Protein AF-A0A1N6F047-F1 (afdb_monomer_lite)

Organism: NCBI:txid1217970

Structure (mmCIF, N/CA/C/O backbone):
data_AF-A0A1N6F047-F1
#
_entry.id   AF-A0A1N6F047-F1
#
loop_
_atom_site.group_PDB
_atom_site.id
_atom_site.type_symbol
_atom_site.label_atom_id
_atom_site.label_alt_id
_atom_site.label_comp_id
_atom_site.label_asym_id
_atom_site.label_entity_id
_atom_site.label_seq_id
_atom_site.pdbx_PDB_ins_code
_atom_site.Cartn_x
_atom_site.Cartn_y
_atom_site.Cartn_z
_atom_site.occupancy
_atom_site.B_iso_or_equiv
_atom_site.auth_seq_id
_atom_site.auth_comp_id
_atom_site.auth_asym_id
_atom_site.auth_atom_id
_atom_site.pdbx_PDB_model_num
ATOM 1 N N . MET A 1 1 ? 46.012 16.297 -7.642 1.00 38.88 1 MET A N 1
ATOM 2 C CA . MET A 1 1 ? 45.695 16.584 -6.228 1.00 38.88 1 MET A CA 1
ATOM 3 C C . MET A 1 1 ? 44.188 16.531 -6.068 1.00 38.88 1 MET A C 1
ATOM 5 O O . MET A 1 1 ? 43.464 17.209 -6.778 1.00 38.88 1 MET A O 1
ATOM 9 N N . THR A 1 2 ? 43.764 15.588 -5.242 1.00 39.34 2 THR A N 1
ATOM 10 C CA . THR A 1 2 ? 42.411 15.107 -4.953 1.00 39.34 2 THR A CA 1
ATOM 11 C C . THR A 1 2 ? 41.557 16.127 -4.203 1.00 39.34 2 THR A C 1
ATOM 13 O O . THR A 1 2 ? 41.981 16.626 -3.165 1.00 39.34 2 THR A O 1
ATOM 16 N N . VAL A 1 3 ? 40.327 16.351 -4.668 1.00 43.66 3 VAL A N 1
ATOM 17 C CA . VAL A 1 3 ? 39.252 16.988 -3.891 1.00 43.66 3 VAL A CA 1
ATOM 18 C C . VAL A 1 3 ? 38.181 15.917 -3.651 1.00 43.66 3 VAL A C 1
ATOM 20 O O . VAL A 1 3 ? 37.581 15.459 -4.624 1.00 43.66 3 VAL A O 1
ATOM 23 N N . PRO A 1 4 ? 37.950 15.448 -2.412 1.00 51.69 4 PRO A N 1
ATOM 24 C CA . PRO A 1 4 ? 36.908 14.468 -2.153 1.00 51.69 4 PRO A CA 1
ATOM 25 C C . PRO A 1 4 ? 35.545 15.167 -2.085 1.00 51.69 4 PRO A C 1
ATOM 27 O O . PRO A 1 4 ? 35.284 15.991 -1.210 1.00 51.69 4 PRO A O 1
ATOM 30 N N . LEU A 1 5 ? 34.668 14.815 -3.026 1.00 46.09 5 LEU A N 1
ATOM 31 C CA . LEU A 1 5 ? 33.263 15.204 -3.044 1.00 46.09 5 LEU A CA 1
ATOM 32 C C . LEU A 1 5 ? 32.508 14.401 -1.966 1.00 46.09 5 LEU A C 1
ATOM 34 O O . LEU A 1 5 ? 32.031 13.292 -2.200 1.00 46.09 5 LEU A O 1
ATOM 38 N N . LEU A 1 6 ? 32.411 14.952 -0.759 1.00 48.84 6 LEU A N 1
ATOM 39 C CA . LEU A 1 6 ? 31.480 14.493 0.272 1.00 48.84 6 LEU A CA 1
ATOM 40 C C . LEU A 1 6 ? 30.081 15.050 -0.036 1.00 48.84 6 LEU A C 1
ATOM 42 O O . LEU A 1 6 ? 29.668 16.058 0.527 1.00 48.84 6 LEU A O 1
ATOM 46 N N . LEU A 1 7 ? 29.334 14.383 -0.920 1.00 40.16 7 LEU A N 1
ATOM 47 C CA . LEU A 1 7 ? 27.871 14.489 -0.952 1.00 40.16 7 LEU A CA 1
ATOM 48 C C . LEU A 1 7 ? 27.291 13.243 -0.282 1.00 40.16 7 LEU A C 1
ATOM 50 O O . LEU A 1 7 ? 26.953 12.245 -0.918 1.00 40.16 7 LEU A O 1
ATOM 54 N N . HIS A 1 8 ? 27.207 13.302 1.045 1.00 38.12 8 HIS A N 1
ATOM 55 C CA . HIS A 1 8 ? 26.429 12.351 1.821 1.00 38.12 8 HIS A CA 1
ATOM 56 C C . HIS A 1 8 ? 24.950 12.608 1.506 1.00 38.12 8 HIS A C 1
ATOM 58 O O . HIS A 1 8 ? 24.355 13.583 1.960 1.00 38.12 8 HIS A O 1
ATOM 64 N N . SER A 1 9 ? 24.388 11.761 0.643 1.00 44.72 9 SER A N 1
ATOM 65 C CA . SER A 1 9 ? 22.970 11.736 0.296 1.00 44.72 9 SER A CA 1
ATOM 66 C C . SER A 1 9 ? 22.132 11.656 1.573 1.00 44.72 9 SER A C 1
ATOM 68 O O . SER A 1 9 ? 22.145 10.647 2.283 1.00 44.72 9 SER A O 1
ATOM 70 N N . GLY A 1 10 ? 21.398 12.733 1.856 1.00 44.25 10 GLY A N 1
ATOM 71 C CA . GLY A 1 10 ? 20.315 12.754 2.826 1.00 44.25 10 GLY A CA 1
ATOM 72 C C . GLY A 1 10 ? 19.192 11.832 2.362 1.00 44.25 10 GLY A C 1
ATOM 73 O O . GLY A 1 10 ? 18.216 12.276 1.764 1.00 44.25 10 GLY A O 1
ATOM 74 N N . ARG A 1 11 ? 19.333 10.533 2.628 1.00 50.12 11 ARG A N 1
ATOM 75 C CA . ARG A 1 11 ? 18.220 9.589 2.565 1.00 50.12 11 ARG A CA 1
ATOM 76 C C . ARG A 1 11 ? 17.309 9.881 3.751 1.00 50.12 11 ARG A C 1
ATOM 78 O O . ARG A 1 11 ? 17.596 9.480 4.878 1.00 50.12 11 ARG A O 1
ATOM 85 N N . GLY A 1 12 ? 16.226 10.613 3.488 1.00 49.12 12 GLY A N 1
ATOM 86 C CA . GLY A 1 12 ? 15.070 10.639 4.378 1.00 49.12 12 GLY A CA 1
ATOM 87 C C . GLY A 1 12 ? 14.686 9.203 4.726 1.00 49.12 12 GLY A C 1
ATOM 88 O O . GLY A 1 12 ? 14.758 8.319 3.870 1.00 49.12 12 GLY A O 1
ATOM 89 N N . ARG A 1 13 ? 14.378 8.949 6.001 1.00 53.31 13 ARG A N 1
ATOM 90 C CA . ARG A 1 13 ? 14.054 7.594 6.448 1.00 53.31 13 ARG A CA 1
ATOM 91 C C . ARG A 1 13 ? 12.874 7.051 5.638 1.00 53.31 13 ARG A C 1
ATOM 93 O O . ARG A 1 13 ? 11.921 7.803 5.419 1.00 53.31 13 ARG A O 1
ATOM 100 N N . PRO A 1 14 ? 12.926 5.781 5.213 1.00 52.72 14 PRO A N 1
ATOM 101 C CA . PRO A 1 14 ? 11.801 5.172 4.536 1.00 52.72 14 PRO A CA 1
ATOM 102 C C . PRO A 1 14 ? 10.572 5.212 5.447 1.00 52.72 14 PRO A C 1
ATOM 104 O O . PRO A 1 14 ? 10.660 5.028 6.659 1.00 52.72 14 PRO A O 1
ATOM 107 N N . ILE A 1 15 ? 9.411 5.457 4.855 1.00 55.84 15 ILE A N 1
ATOM 108 C CA . ILE A 1 15 ? 8.120 5.570 5.553 1.00 55.84 15 ILE A CA 1
ATOM 109 C C . ILE A 1 15 ? 7.684 4.283 6.279 1.00 55.84 15 ILE A C 1
ATOM 111 O O . ILE A 1 15 ? 6.779 4.336 7.107 1.00 55.84 15 ILE A O 1
ATOM 115 N N . TRP A 1 16 ? 8.315 3.141 5.987 1.00 49.16 16 TRP A N 1
ATOM 116 C CA . TRP A 1 16 ? 8.111 1.869 6.693 1.00 49.16 16 TRP A CA 1
ATOM 117 C C . TRP A 1 16 ? 9.052 1.660 7.879 1.00 49.16 16 TRP A C 1
ATOM 119 O O . TRP A 1 16 ? 8.927 0.657 8.578 1.00 49.16 16 TRP A O 1
ATOM 129 N N . GLU A 1 17 ? 9.998 2.570 8.117 1.00 45.28 17 GLU A N 1
ATOM 130 C CA . GLU A 1 17 ? 10.742 2.557 9.368 1.00 45.28 17 GLU A CA 1
ATOM 131 C C . GLU A 1 17 ? 9.737 2.862 10.492 1.00 45.28 17 GLU A C 1
ATOM 133 O O . GLU A 1 17 ? 9.078 3.912 10.445 1.00 45.28 17 GLU A O 1
ATOM 138 N N . PRO A 1 18 ? 9.570 1.985 11.500 1.00 48.34 18 PRO A N 1
ATOM 139 C CA . PRO A 1 18 ? 8.744 2.322 12.647 1.00 48.34 18 PRO A CA 1
ATOM 140 C C . PRO A 1 18 ? 9.263 3.645 13.214 1.00 48.34 18 PRO A C 1
ATOM 142 O O . PRO A 1 18 ? 10.473 3.805 13.401 1.00 48.34 18 PRO A O 1
ATOM 145 N N . LYS A 1 19 ? 8.361 4.617 13.449 1.00 54.12 19 LYS A N 1
ATOM 146 C CA . LYS A 1 19 ? 8.729 5.880 14.110 1.00 54.12 19 LYS A CA 1
ATOM 147 C C . LYS A 1 19 ? 9.619 5.521 15.305 1.00 54.12 19 LYS A C 1
ATOM 149 O O . LYS A 1 19 ? 9.240 4.601 16.039 1.00 54.12 19 LYS A O 1
ATOM 154 N N . PRO A 1 20 ? 10.786 6.176 15.485 1.00 48.88 20 PRO A N 1
ATOM 155 C CA . PRO A 1 20 ? 11.618 5.899 16.640 1.00 48.88 20 PRO A CA 1
ATOM 156 C C . PRO A 1 20 ? 10.730 6.068 17.863 1.00 48.88 20 PRO A C 1
ATOM 158 O O . PRO A 1 20 ? 10.152 7.136 18.067 1.00 48.88 20 PRO A O 1
ATOM 161 N N . GLU A 1 21 ? 10.565 4.971 18.599 1.00 52.16 21 GLU A N 1
ATOM 162 C CA . GLU A 1 21 ? 9.926 4.956 1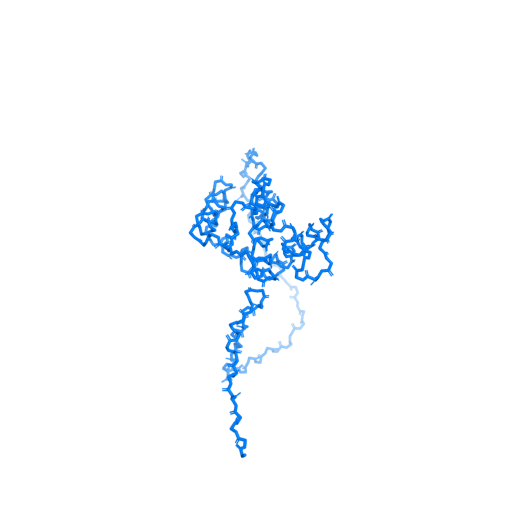9.904 1.00 52.16 21 GLU A CA 1
ATOM 163 C C . GLU A 1 21 ? 10.575 6.099 20.687 1.00 52.16 21 GLU A C 1
ATOM 165 O O . GLU A 1 21 ? 11.794 6.089 20.893 1.00 52.16 21 GLU A O 1
ATOM 170 N N . VAL A 1 22 ? 9.804 7.130 21.041 1.00 56.19 22 VAL A N 1
ATOM 171 C CA . VAL A 1 22 ? 10.259 8.121 22.015 1.00 56.19 22 VAL A CA 1
ATOM 172 C C . VAL A 1 22 ? 10.579 7.316 23.260 1.00 56.19 22 VAL A C 1
ATOM 174 O O . VAL A 1 22 ? 9.682 6.816 23.933 1.00 56.19 22 VAL A O 1
ATOM 177 N N . ARG A 1 23 ? 11.874 7.083 23.489 1.00 47.12 23 ARG A N 1
ATOM 178 C CA . ARG A 1 23 ? 12.370 6.313 24.620 1.00 47.12 23 ARG A CA 1
ATOM 179 C C . ARG A 1 23 ? 11.909 7.062 25.859 1.00 47.12 23 ARG A C 1
ATOM 181 O O . ARG A 1 23 ? 12.478 8.094 26.201 1.00 47.12 23 ARG A O 1
ATOM 188 N N . ASN A 1 24 ? 10.834 6.571 26.462 1.00 51.75 24 ASN A N 1
ATOM 189 C CA . ASN A 1 24 ? 10.314 7.063 27.720 1.00 51.75 24 ASN A CA 1
ATOM 190 C C . ASN A 1 24 ? 11.483 7.013 28.711 1.00 51.75 24 ASN A C 1
ATOM 192 O O . ASN A 1 24 ? 12.047 5.943 28.941 1.00 51.75 24 ASN A O 1
ATOM 196 N N . VAL A 1 25 ? 11.941 8.175 29.175 1.00 54.56 25 VAL A N 1
ATOM 197 C CA . VAL A 1 25 ? 12.988 8.276 30.190 1.00 54.56 25 VAL A CA 1
ATOM 198 C C . VAL A 1 25 ? 12.262 8.111 31.519 1.00 54.56 25 VAL A C 1
ATOM 200 O O . VAL A 1 25 ? 11.580 9.051 31.927 1.00 54.56 25 VAL A O 1
ATOM 203 N N . PRO A 1 26 ? 12.345 6.954 32.205 1.00 44.06 26 PRO A N 1
ATOM 204 C CA . PRO A 1 26 ? 11.760 6.854 33.526 1.00 44.06 26 PRO A CA 1
ATOM 205 C C . PRO A 1 26 ? 12.528 7.798 34.447 1.00 44.06 26 PRO A C 1
ATOM 207 O O . PRO A 1 26 ? 13.711 7.600 34.744 1.00 44.06 26 PRO A O 1
ATOM 210 N N . GLY A 1 27 ? 11.832 8.850 34.876 1.00 41.41 27 GLY A N 1
ATOM 211 C CA . GLY A 1 27 ? 12.226 9.665 36.006 1.00 41.41 27 GLY A CA 1
ATOM 212 C C . GLY A 1 27 ? 12.483 8.749 37.195 1.00 41.41 27 GLY A C 1
ATOM 213 O O . GLY A 1 27 ? 11.596 8.074 37.711 1.00 41.41 27 GLY A O 1
ATOM 214 N N . ARG A 1 28 ? 13.747 8.703 37.597 1.00 46.12 28 ARG A N 1
ATOM 215 C CA . ARG A 1 28 ? 14.198 8.203 38.885 1.00 46.12 28 ARG A CA 1
ATOM 216 C C . ARG A 1 28 ? 13.468 8.990 39.973 1.00 46.12 28 ARG A C 1
ATOM 218 O O . ARG A 1 28 ? 13.818 10.143 40.163 1.00 46.12 28 ARG A O 1
ATOM 225 N N . THR A 1 29 ? 12.499 8.357 40.632 1.00 46.22 29 THR A N 1
ATOM 226 C CA . THR A 1 29 ? 12.299 8.252 42.093 1.00 46.22 29 THR A CA 1
ATOM 227 C C . THR A 1 29 ? 10.836 7.923 42.378 1.00 46.22 29 THR A C 1
ATOM 229 O O . THR A 1 29 ? 10.003 8.809 42.275 1.00 46.22 29 THR A O 1
ATOM 232 N N . GLU A 1 30 ? 10.539 6.696 42.803 1.00 39.50 30 GLU A N 1
ATOM 233 C CA . GLU A 1 30 ? 9.801 6.465 44.052 1.00 39.50 30 GLU A CA 1
ATOM 234 C C . GLU A 1 30 ? 9.911 4.984 44.427 1.00 39.50 30 GLU A C 1
ATOM 236 O O . GLU A 1 30 ? 9.584 4.087 43.651 1.00 39.50 30 GLU A O 1
ATOM 241 N N . LYS A 1 31 ? 10.462 4.716 45.611 1.00 44.72 31 LYS A N 1
ATOM 242 C CA . LYS A 1 31 ? 10.511 3.377 46.189 1.00 44.72 31 LYS A CA 1
ATOM 243 C C . LYS A 1 31 ? 9.115 3.052 46.708 1.00 44.72 31 LYS A C 1
ATOM 245 O O . LYS A 1 31 ? 8.765 3.512 47.788 1.00 44.72 31 LYS A O 1
ATOM 250 N N . VAL A 1 32 ? 8.350 2.233 45.994 1.00 49.31 32 VAL A N 1
ATOM 251 C CA . VAL A 1 32 ? 7.140 1.638 46.573 1.00 49.31 32 VAL A CA 1
ATOM 252 C C . VAL A 1 32 ? 7.498 0.251 47.086 1.00 49.31 32 VAL A C 1
ATOM 254 O O . VAL A 1 32 ? 7.601 -0.724 46.347 1.00 49.31 32 VAL A O 1
ATOM 257 N N . ASN A 1 33 ? 7.763 0.204 48.386 1.00 47.22 33 ASN A N 1
ATOM 258 C CA . ASN A 1 33 ? 7.862 -1.016 49.163 1.00 47.22 33 ASN A CA 1
ATOM 259 C C . ASN A 1 33 ? 6.452 -1.622 49.264 1.00 47.22 33 ASN A C 1
ATOM 261 O O . ASN A 1 33 ? 5.654 -1.150 50.069 1.00 47.22 33 ASN A O 1
ATOM 265 N N . VAL A 1 34 ? 6.123 -2.633 48.454 1.00 49.38 34 VAL A N 1
ATOM 266 C CA . VAL A 1 34 ? 4.910 -3.439 48.676 1.00 49.38 34 VAL A CA 1
ATOM 267 C C . VAL A 1 34 ? 5.317 -4.814 49.170 1.00 49.38 34 VAL A C 1
ATOM 269 O O . VAL A 1 34 ? 5.667 -5.727 48.426 1.00 49.38 34 VAL A O 1
ATOM 272 N N . MET A 1 35 ? 5.282 -4.867 50.494 1.00 39.84 35 MET A N 1
ATOM 273 C CA . MET A 1 35 ? 5.269 -6.014 51.378 1.00 39.84 35 MET A CA 1
ATOM 274 C C . MET A 1 35 ? 4.404 -7.154 50.817 1.00 39.84 35 MET A C 1
ATOM 276 O O . MET A 1 35 ? 3.203 -7.009 50.594 1.00 39.84 35 MET A O 1
ATOM 280 N N . THR A 1 36 ? 5.027 -8.315 50.662 1.00 44.78 36 THR A N 1
ATOM 281 C CA . THR A 1 36 ? 4.400 -9.634 50.760 1.00 44.78 36 THR A CA 1
ATOM 282 C C . THR A 1 36 ? 3.340 -9.679 51.859 1.00 44.78 36 THR A C 1
ATOM 284 O O . THR A 1 36 ? 3.700 -9.561 53.024 1.00 44.78 36 THR A O 1
ATOM 287 N N . HIS A 1 37 ? 2.084 -9.976 51.516 1.00 38.62 37 HIS A N 1
ATOM 288 C CA . HIS A 1 37 ? 1.192 -10.726 52.403 1.00 38.62 37 HIS A CA 1
ATOM 289 C C . HIS A 1 37 ? 0.284 -11.660 51.604 1.00 38.62 37 HIS A C 1
ATOM 291 O O . HIS A 1 37 ? -0.641 -11.260 50.902 1.00 38.62 37 HIS A O 1
ATOM 297 N N . ALA A 1 38 ? 0.602 -12.942 51.746 1.00 41.62 38 ALA A N 1
ATOM 298 C CA . ALA A 1 38 ? -0.258 -14.061 51.443 1.00 41.62 38 ALA A CA 1
ATOM 299 C C . ALA A 1 38 ? -1.513 -14.039 52.328 1.00 41.62 38 ALA A C 1
ATOM 301 O O . ALA A 1 38 ? -1.426 -13.772 53.523 1.00 41.62 38 ALA A O 1
ATOM 302 N N . GLY A 1 39 ? -2.639 -14.424 51.726 1.00 35.62 39 GLY A N 1
ATOM 303 C CA . GLY A 1 39 ? -3.712 -15.177 52.370 1.00 35.62 39 GLY A CA 1
ATOM 304 C C . GLY A 1 39 ? -4.493 -14.483 53.485 1.00 35.62 39 GLY A C 1
ATOM 305 O O . GLY A 1 39 ? -4.057 -14.455 54.631 1.00 35.62 39 GLY A O 1
ATOM 306 N N . LYS A 1 40 ? -5.742 -14.117 53.179 1.00 36.47 40 LYS A N 1
ATOM 307 C CA . LYS A 1 40 ? -6.931 -14.630 53.885 1.00 36.47 40 LYS A CA 1
ATOM 308 C C . LYS A 1 40 ? -8.214 -14.124 53.226 1.00 36.47 40 LYS A C 1
ATOM 310 O O . LYS A 1 40 ? -8.396 -12.935 53.003 1.00 36.47 40 LYS A O 1
ATOM 315 N N . MET A 1 41 ? -9.073 -15.095 52.926 1.00 46.91 41 MET A N 1
ATOM 316 C CA . MET A 1 41 ? -10.499 -14.975 52.631 1.00 46.91 41 MET A CA 1
ATOM 317 C C . MET A 1 41 ? -11.194 -14.008 53.597 1.00 46.91 41 MET A C 1
ATOM 319 O O . MET A 1 41 ? -10.853 -14.038 54.776 1.00 46.91 41 MET A O 1
ATOM 323 N N . LEU A 1 42 ? -12.200 -13.262 53.120 1.00 45.25 42 LEU A N 1
ATOM 324 C CA . LEU A 1 42 ? -13.481 -13.002 53.800 1.00 45.25 42 LEU A CA 1
ATOM 325 C C . LEU A 1 42 ? -14.410 -12.144 52.907 1.00 45.25 42 LEU A C 1
ATOM 327 O O . LEU A 1 42 ? -14.074 -11.026 52.542 1.00 45.25 42 LEU A O 1
ATOM 331 N N . ALA A 1 43 ? -15.562 -12.736 52.576 1.00 37.75 43 ALA A N 1
ATOM 332 C CA . ALA A 1 43 ? -16.912 -12.165 52.472 1.00 37.75 43 ALA A CA 1
ATOM 333 C C . ALA A 1 43 ? -17.144 -10.735 51.923 1.00 37.75 43 ALA A C 1
ATOM 335 O O . ALA A 1 43 ? -16.729 -9.746 52.515 1.00 37.75 43 ALA A O 1
ATOM 336 N N . GLY A 1 44 ? -18.016 -10.624 50.914 1.00 36.53 44 GLY A N 1
ATOM 337 C CA . GLY A 1 44 ? -18.757 -9.388 50.634 1.00 36.53 44 GLY A CA 1
ATOM 338 C C . GLY A 1 44 ? -19.492 -9.432 49.296 1.00 36.53 44 GLY A C 1
ATOM 339 O O . GLY A 1 44 ? -18.866 -9.568 48.256 1.00 36.53 44 GLY A O 1
ATOM 340 N N . ALA A 1 45 ? -20.821 -9.381 49.334 1.00 42.56 45 ALA A N 1
ATOM 341 C CA . ALA A 1 45 ? -21.727 -9.722 48.245 1.00 42.56 45 ALA A CA 1
ATOM 342 C C . ALA A 1 45 ? -22.151 -8.534 47.352 1.00 42.56 45 ALA A C 1
ATOM 344 O O . ALA A 1 45 ? -22.055 -7.377 47.743 1.00 42.56 45 ALA A O 1
ATOM 345 N N . VAL A 1 46 ? -22.757 -8.907 46.215 1.00 46.31 46 VAL A N 1
ATOM 346 C CA . VAL A 1 46 ? -23.629 -8.129 45.309 1.00 46.31 46 VAL A CA 1
ATOM 347 C C . VAL A 1 46 ? -22.927 -7.154 44.351 1.00 46.31 46 VAL A C 1
ATOM 349 O O . VAL A 1 46 ? -22.761 -5.974 44.636 1.00 46.31 46 VAL A O 1
ATOM 352 N N . VAL A 1 47 ? -22.634 -7.633 43.135 1.00 48.69 47 VAL A N 1
ATOM 353 C CA . VAL A 1 47 ? -22.549 -6.773 41.942 1.00 48.69 47 VAL A CA 1
ATOM 354 C C . VAL A 1 47 ? -23.753 -7.085 41.061 1.00 48.69 47 VAL A C 1
ATOM 356 O O . VAL A 1 47 ? -23.918 -8.191 40.550 1.00 48.69 47 VAL A O 1
ATOM 359 N N . THR A 1 48 ? -24.629 -6.096 40.965 1.00 49.91 48 THR A N 1
ATOM 360 C CA . THR A 1 48 ? -25.898 -6.081 40.247 1.00 49.91 48 THR A CA 1
ATOM 361 C C . THR A 1 48 ? -25.689 -6.386 38.762 1.00 49.91 48 THR A C 1
ATOM 363 O O . THR A 1 48 ? -25.069 -5.611 38.037 1.00 49.91 48 THR A O 1
ATOM 366 N N . VAL A 1 49 ? -26.232 -7.510 38.293 1.00 62.66 49 VAL A N 1
ATOM 367 C CA . VAL A 1 49 ? -26.363 -7.826 36.865 1.00 62.66 49 VAL A CA 1
ATOM 368 C C . VAL A 1 49 ? -27.621 -7.131 36.348 1.00 62.66 49 VAL A C 1
ATOM 370 O O . VAL A 1 49 ? -28.725 -7.615 36.569 1.00 62.66 49 VAL A O 1
ATOM 373 N N . MET A 1 50 ? -27.468 -5.991 35.672 1.00 52.19 50 MET A N 1
ATOM 374 C CA . MET A 1 50 ? -28.497 -5.410 34.800 1.00 52.19 50 MET A CA 1
ATOM 375 C C . MET A 1 50 ? -27.859 -4.468 33.775 1.00 52.19 50 MET A C 1
ATOM 377 O O . MET A 1 50 ? -27.437 -3.372 34.122 1.00 52.19 50 MET A O 1
ATOM 381 N N . LEU A 1 51 ? -27.810 -4.875 32.504 1.00 48.88 51 LEU A N 1
ATOM 382 C CA . LEU A 1 51 ? -28.846 -4.511 31.530 1.00 48.88 51 LEU A CA 1
ATOM 383 C C . LEU A 1 51 ? -28.519 -5.169 30.180 1.00 48.88 51 LEU A C 1
ATOM 385 O O . LEU A 1 51 ? -27.537 -4.837 29.519 1.00 48.88 51 LEU A O 1
ATOM 389 N N . ALA A 1 52 ? -29.364 -6.115 29.776 1.00 51.94 52 ALA A N 1
ATOM 390 C CA . ALA A 1 52 ? -29.404 -6.611 28.413 1.00 51.94 52 ALA A CA 1
ATOM 391 C C . ALA A 1 52 ? -30.027 -5.526 27.524 1.00 51.94 52 ALA A C 1
ATOM 393 O O . ALA A 1 52 ? -31.233 -5.293 27.575 1.00 51.94 52 ALA A O 1
ATOM 394 N N . LEU A 1 53 ? -29.207 -4.871 26.707 1.00 54.03 53 LEU A N 1
ATOM 395 C CA . LEU A 1 53 ? -29.677 -4.162 25.523 1.00 54.03 53 LEU A CA 1
ATOM 396 C C . LEU A 1 53 ? -29.345 -5.039 24.322 1.00 54.03 53 LEU A C 1
ATOM 398 O O . LEU A 1 53 ? -28.184 -5.206 23.950 1.00 54.03 53 LEU A O 1
ATOM 402 N N . GLY A 1 54 ? -30.389 -5.643 23.755 1.00 52.50 54 GLY A N 1
ATOM 403 C CA . GLY A 1 54 ? -30.320 -6.312 22.467 1.00 52.50 54 GLY A CA 1
ATOM 404 C C . GLY A 1 54 ? -29.903 -5.305 21.403 1.00 52.50 54 GLY A C 1
ATOM 405 O O . GLY A 1 54 ? -30.691 -4.452 21.004 1.00 52.50 54 GLY A O 1
ATOM 406 N N . PHE A 1 55 ? -28.654 -5.404 20.956 1.00 53.84 55 PHE A N 1
ATOM 407 C CA . PHE A 1 55 ? -28.196 -4.726 19.755 1.00 53.84 55 PHE A CA 1
ATOM 408 C C . PHE A 1 55 ? -28.578 -5.610 18.567 1.00 53.84 55 PHE A C 1
ATOM 410 O O . PHE A 1 55 ? -27.903 -6.590 18.249 1.00 53.84 55 PHE A O 1
ATOM 417 N N . SER A 1 56 ? -29.726 -5.312 17.961 1.00 48.56 56 SER A N 1
ATOM 418 C CA . SER A 1 56 ? -30.153 -5.932 16.709 1.00 48.56 56 SER A CA 1
ATOM 419 C C . SER A 1 56 ? -29.119 -5.612 15.630 1.00 48.56 56 SER A C 1
ATOM 421 O O . SER A 1 56 ? -28.812 -4.450 15.373 1.00 48.56 56 SER A O 1
ATOM 423 N N . GLY A 1 57 ? -28.542 -6.670 15.060 1.00 49.44 57 GLY A N 1
ATOM 424 C CA . GLY A 1 57 ? -27.334 -6.639 14.245 1.00 49.44 57 GLY A CA 1
ATOM 425 C C . GLY A 1 57 ? -27.367 -5.671 13.064 1.00 49.44 57 GLY A C 1
ATOM 426 O O . GLY A 1 57 ? -28.065 -5.887 12.079 1.00 49.44 57 GLY A O 1
ATOM 427 N N . ALA A 1 58 ? -26.454 -4.708 13.095 1.00 47.59 58 ALA A N 1
ATOM 428 C CA . ALA A 1 58 ? -25.450 -4.680 12.046 1.00 47.59 58 ALA A CA 1
ATOM 429 C C . ALA A 1 58 ? -24.327 -5.608 12.519 1.00 47.59 58 ALA A C 1
ATOM 431 O O . ALA A 1 58 ? -23.902 -5.506 13.671 1.00 47.59 58 ALA A O 1
ATOM 432 N N . ALA A 1 59 ? -23.850 -6.522 11.676 1.00 50.06 59 ALA A N 1
ATOM 433 C CA . ALA A 1 59 ? -22.556 -7.148 11.914 1.00 50.06 59 ALA A CA 1
ATOM 434 C C . ALA A 1 59 ? -21.499 -6.040 11.787 1.00 50.06 59 ALA A C 1
ATOM 436 O O . ALA A 1 59 ? -20.928 -5.831 10.720 1.00 50.06 59 ALA A O 1
ATOM 437 N N . ALA A 1 60 ? -21.330 -5.253 12.851 1.00 54.75 60 ALA A N 1
ATOM 438 C CA . ALA A 1 60 ? -20.264 -4.283 12.956 1.00 54.75 60 ALA A CA 1
ATOM 439 C C . ALA A 1 60 ? -18.965 -5.075 12.856 1.00 54.75 60 ALA A C 1
ATOM 441 O O . ALA A 1 60 ? -18.802 -6.102 13.526 1.00 54.75 60 ALA A O 1
ATOM 442 N N . ALA A 1 61 ? -18.076 -4.637 11.969 1.00 60.47 61 ALA A N 1
ATOM 443 C CA . ALA A 1 61 ? -16.723 -5.154 11.920 1.00 60.47 61 ALA A CA 1
ATOM 444 C C . ALA A 1 61 ? -16.181 -5.160 13.360 1.00 60.47 61 ALA A C 1
ATOM 446 O O . ALA A 1 61 ? -16.210 -4.137 14.043 1.00 60.47 61 ALA A O 1
ATOM 447 N N . LYS A 1 62 ? -15.777 -6.335 13.860 1.00 71.81 62 LYS A N 1
ATOM 448 C CA . LYS A 1 62 ? -15.349 -6.494 15.260 1.00 71.81 62 LYS A CA 1
ATOM 449 C C . LYS A 1 62 ? -14.101 -5.645 15.540 1.00 71.81 62 LYS A C 1
ATOM 451 O O . LYS A 1 62 ? -13.853 -5.272 16.682 1.00 71.81 62 LYS A O 1
ATOM 456 N N . SER A 1 63 ? -13.351 -5.333 14.483 1.00 84.88 63 SER A N 1
ATOM 457 C CA . SER A 1 63 ? -12.221 -4.413 14.429 1.00 84.88 63 SER A CA 1
ATOM 458 C C . SER A 1 63 ? -12.108 -3.761 13.042 1.00 84.88 63 SER A C 1
ATOM 460 O O . SER A 1 63 ? -12.624 -4.293 12.058 1.00 84.88 63 SER A O 1
ATOM 462 N N . LEU A 1 64 ? -11.355 -2.659 12.917 1.00 88.00 64 LEU A N 1
ATOM 463 C CA . LEU A 1 64 ? -11.024 -2.074 11.606 1.00 88.00 64 LEU A CA 1
ATOM 464 C C . LEU A 1 64 ? -10.320 -3.069 10.660 1.00 88.00 64 LEU A C 1
ATOM 466 O O . LEU A 1 64 ? -10.441 -2.942 9.440 1.00 88.00 64 LEU A O 1
ATOM 470 N N . ALA A 1 65 ? -9.638 -4.086 11.199 1.00 89.31 65 ALA A N 1
ATOM 471 C CA . ALA A 1 65 ? -9.008 -5.144 10.410 1.00 89.31 65 ALA A CA 1
ATOM 472 C C . ALA A 1 65 ? -10.024 -6.024 9.658 1.00 89.31 65 ALA A C 1
ATOM 474 O O . ALA A 1 65 ? -9.685 -6.611 8.626 1.00 89.31 65 ALA A O 1
ATOM 475 N N . ASP A 1 66 ? -11.268 -6.094 10.143 1.00 89.69 66 ASP A N 1
ATOM 476 C CA . ASP A 1 66 ? -12.355 -6.852 9.512 1.00 89.69 66 ASP A CA 1
ATOM 477 C C . ASP A 1 66 ? -13.041 -6.051 8.394 1.00 89.69 66 ASP A C 1
ATOM 479 O O . ASP A 1 66 ? -13.721 -6.617 7.532 1.00 89.69 66 ASP A O 1
ATOM 483 N N . SER A 1 67 ? -12.825 -4.731 8.350 1.00 92.19 67 SER A N 1
ATOM 484 C CA . SER A 1 67 ? -13.313 -3.885 7.266 1.00 92.19 67 SER A CA 1
ATOM 485 C C . SER A 1 67 ? -12.513 -4.139 5.994 1.00 92.19 67 SER A C 1
ATOM 487 O O . SER A 1 67 ? -11.400 -3.634 5.803 1.00 92.19 67 SER A O 1
ATOM 489 N N . ARG A 1 68 ? -13.093 -4.921 5.077 1.00 92.44 68 ARG A N 1
ATOM 490 C CA . ARG A 1 68 ? -12.471 -5.214 3.777 1.00 92.44 68 ARG A CA 1
ATOM 491 C C . ARG A 1 68 ? -12.219 -3.942 2.963 1.00 92.44 68 ARG A C 1
ATOM 493 O O . ARG A 1 68 ? -11.200 -3.867 2.279 1.00 92.44 68 ARG A O 1
ATOM 500 N N . ALA A 1 69 ? -13.119 -2.961 3.046 1.00 92.31 69 ALA A N 1
ATOM 501 C CA . ALA A 1 69 ? -12.993 -1.692 2.335 1.00 92.31 69 ALA A CA 1
ATOM 502 C C . ALA A 1 69 ? -11.794 -0.880 2.848 1.00 92.31 69 ALA A C 1
ATOM 504 O O . ALA A 1 69 ? -10.939 -0.481 2.055 1.00 92.31 69 ALA A O 1
ATOM 505 N N . VAL A 1 70 ? -11.686 -0.698 4.169 1.00 94.81 70 VAL A N 1
ATOM 506 C CA . VAL A 1 70 ? -10.590 0.066 4.783 1.00 94.81 70 VAL A CA 1
ATOM 507 C C . VAL A 1 70 ? -9.259 -0.664 4.614 1.00 94.81 70 VAL A C 1
ATOM 509 O O . VAL A 1 70 ? -8.308 -0.102 4.072 1.00 94.81 70 VAL A O 1
ATOM 512 N N . THR A 1 71 ? -9.206 -1.945 4.982 1.00 95.69 71 THR A N 1
ATOM 513 C CA . THR A 1 71 ? -7.999 -2.779 4.893 1.00 95.69 71 THR A CA 1
ATOM 514 C C . THR A 1 71 ? -7.499 -2.902 3.450 1.00 95.69 71 THR A C 1
ATOM 516 O O . THR A 1 71 ? -6.310 -2.723 3.188 1.00 95.69 71 THR A O 1
ATOM 519 N N . GLY A 1 72 ? -8.388 -3.158 2.482 1.00 96.88 72 GLY A N 1
ATOM 520 C CA . GLY A 1 72 ? -8.027 -3.235 1.061 1.00 96.88 72 GLY A CA 1
ATOM 521 C C . GLY A 1 72 ? -7.537 -1.901 0.490 1.00 96.88 72 GLY A C 1
ATOM 522 O O . GLY A 1 72 ? -6.584 -1.868 -0.297 1.00 96.88 72 GLY A O 1
ATOM 523 N N . GLY A 1 73 ? -8.137 -0.792 0.928 1.00 97.31 73 GLY A N 1
ATOM 524 C CA . GLY A 1 73 ? -7.680 0.552 0.589 1.00 97.31 73 GLY A CA 1
ATOM 525 C C . GLY A 1 73 ? -6.275 0.840 1.121 1.00 97.31 73 GLY A C 1
ATOM 526 O O . GLY A 1 73 ? -5.408 1.262 0.357 1.00 97.31 73 GLY A O 1
ATOM 527 N N . LEU A 1 74 ? -6.015 0.545 2.397 1.00 97.5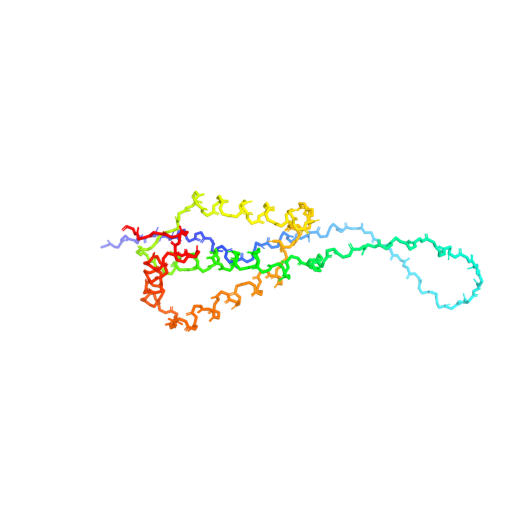6 74 LEU A N 1
ATOM 528 C CA . LEU A 1 74 ? -4.694 0.725 3.011 1.00 97.56 74 LEU A CA 1
ATOM 529 C C . LEU A 1 74 ? -3.621 -0.143 2.338 1.00 97.56 74 LEU A C 1
ATOM 531 O O . LEU A 1 74 ? -2.515 0.334 2.092 1.00 97.56 74 LEU A O 1
ATOM 535 N N . ILE A 1 75 ? -3.956 -1.379 1.953 1.00 98.38 75 ILE A N 1
ATOM 536 C CA . ILE A 1 75 ? -3.060 -2.242 1.165 1.00 98.38 75 ILE A CA 1
ATOM 537 C C . ILE A 1 75 ? -2.741 -1.603 -0.192 1.00 98.38 75 ILE A C 1
ATOM 539 O O . ILE A 1 75 ? -1.580 -1.574 -0.595 1.00 98.38 75 ILE A O 1
ATOM 543 N N . SER A 1 76 ? -3.740 -1.043 -0.879 1.00 98.56 76 SER A N 1
ATOM 544 C CA . SER A 1 76 ? -3.543 -0.370 -2.173 1.00 98.56 76 SER A CA 1
ATOM 545 C C . SER A 1 76 ? -2.619 0.847 -2.057 1.00 98.56 76 SER A C 1
ATOM 547 O O . SER A 1 76 ? -1.779 1.072 -2.929 1.00 98.56 76 SER A O 1
ATOM 549 N N . VAL A 1 77 ? -2.737 1.609 -0.964 1.00 98.31 77 VAL A N 1
ATOM 550 C CA . VAL A 1 77 ? -1.820 2.713 -0.640 1.00 98.31 77 VAL A CA 1
ATOM 551 C C . VAL A 1 77 ? -0.404 2.187 -0.400 1.00 98.31 77 VAL A C 1
ATOM 553 O O . VAL A 1 77 ? 0.542 2.732 -0.964 1.00 98.31 77 VAL A O 1
ATOM 556 N N . GLY A 1 78 ? -0.256 1.110 0.378 1.00 97.81 78 GLY A N 1
ATOM 557 C CA . GLY A 1 78 ? 1.037 0.472 0.636 1.00 97.81 78 GLY A CA 1
ATOM 558 C C . GLY A 1 78 ? 1.738 0.007 -0.643 1.00 97.81 78 GLY A C 1
ATOM 559 O O . GLY A 1 78 ? 2.913 0.305 -0.836 1.00 97.81 78 GLY A O 1
ATOM 560 N N . ILE A 1 79 ? 1.002 -0.635 -1.558 1.00 98.69 79 ILE A N 1
ATOM 561 C CA . ILE A 1 79 ? 1.519 -1.045 -2.874 1.00 98.69 79 ILE A CA 1
ATOM 562 C C . ILE A 1 79 ? 2.003 0.178 -3.663 1.00 98.69 79 ILE A C 1
ATOM 564 O O . ILE A 1 79 ? 3.125 0.180 -4.163 1.00 98.69 79 ILE A O 1
ATOM 568 N N . ALA A 1 80 ? 1.182 1.230 -3.757 1.00 98.44 80 ALA A N 1
ATOM 569 C CA . ALA A 1 80 ? 1.528 2.429 -4.518 1.00 98.44 80 ALA A CA 1
ATOM 570 C C . ALA A 1 80 ? 2.784 3.134 -3.977 1.00 98.44 80 ALA A C 1
ATOM 572 O O . ALA A 1 80 ? 3.618 3.604 -4.752 1.00 98.44 80 ALA A O 1
ATOM 573 N N . LEU A 1 81 ? 2.923 3.195 -2.651 1.00 97.94 81 LEU A N 1
ATOM 574 C CA . LEU A 1 81 ? 4.078 3.792 -1.988 1.00 97.94 81 LEU A CA 1
ATOM 575 C C . LEU A 1 81 ? 5.351 2.963 -2.199 1.00 97.94 81 LEU A C 1
ATOM 577 O O . LEU A 1 81 ? 6.371 3.524 -2.593 1.00 97.94 81 LEU A O 1
ATOM 581 N N . GLU A 1 82 ? 5.297 1.642 -1.997 1.00 98.12 82 GLU A N 1
ATOM 582 C CA . GLU A 1 82 ? 6.473 0.779 -2.165 1.00 98.12 82 GLU A CA 1
ATOM 583 C C . GLU A 1 82 ? 6.943 0.748 -3.628 1.00 98.12 82 GLU A C 1
ATOM 585 O O . GLU A 1 82 ? 8.138 0.879 -3.899 1.00 98.12 82 GLU A O 1
ATOM 590 N N . VAL A 1 83 ? 6.013 0.679 -4.588 1.00 98.44 83 VAL A N 1
ATOM 591 C CA . VAL A 1 83 ? 6.333 0.770 -6.021 1.00 98.44 83 VAL A CA 1
ATOM 592 C C . VAL A 1 83 ? 6.987 2.108 -6.361 1.00 98.44 83 VAL A C 1
ATOM 594 O O . VAL A 1 83 ? 8.017 2.120 -7.032 1.00 98.44 83 VAL A O 1
ATOM 597 N N . ALA A 1 84 ? 6.430 3.233 -5.902 1.00 97.94 84 ALA A N 1
ATOM 598 C CA . ALA A 1 84 ? 6.993 4.555 -6.180 1.00 97.94 84 ALA A CA 1
ATOM 599 C C . ALA A 1 84 ? 8.369 4.773 -5.527 1.00 97.94 84 ALA A C 1
ATOM 601 O O . ALA A 1 84 ? 9.174 5.542 -6.051 1.00 97.94 84 ALA A O 1
ATOM 602 N N . GLU A 1 85 ? 8.656 4.102 -4.409 1.00 97.75 85 GLU A N 1
ATOM 603 C CA . GLU A 1 85 ? 9.976 4.151 -3.782 1.00 97.75 85 GLU A CA 1
ATOM 604 C C . GLU A 1 85 ? 11.010 3.299 -4.531 1.00 97.75 85 GLU A C 1
ATOM 606 O O . GLU A 1 85 ? 12.158 3.714 -4.698 1.00 97.75 85 GLU A O 1
ATOM 611 N N . LYS A 1 86 ? 10.624 2.108 -5.002 1.00 98.12 86 LYS A N 1
ATOM 612 C CA . LYS A 1 86 ? 11.541 1.177 -5.683 1.00 98.12 86 LYS A CA 1
ATOM 613 C C . LYS A 1 86 ? 11.696 1.442 -7.178 1.00 98.12 86 LYS A C 1
ATOM 615 O O . LYS A 1 86 ? 12.688 0.998 -7.760 1.00 98.12 86 LYS A O 1
ATOM 620 N N . CYS A 1 87 ? 10.755 2.162 -7.791 1.00 98.19 87 CYS A N 1
ATOM 621 C CA . CYS A 1 87 ? 10.769 2.513 -9.204 1.00 98.19 87 CYS A CA 1
ATOM 622 C C . CYS A 1 87 ? 10.998 4.023 -9.430 1.00 98.19 87 CYS A C 1
ATOM 624 O O . CYS A 1 87 ? 10.085 4.823 -9.211 1.00 98.19 87 CYS A O 1
ATOM 626 N N . PRO A 1 88 ? 12.160 4.442 -9.966 1.00 97.12 88 PRO A N 1
ATOM 627 C CA . PRO A 1 88 ? 12.457 5.855 -10.213 1.00 97.12 88 PRO A CA 1
ATOM 628 C C . PRO A 1 88 ? 11.657 6.470 -11.374 1.00 97.12 88 PRO A C 1
ATOM 630 O O . PRO A 1 88 ? 11.678 7.683 -11.538 1.00 97.12 88 PRO A O 1
ATOM 633 N N . GLU A 1 89 ? 10.941 5.682 -12.174 1.00 97.06 89 GLU A N 1
ATOM 634 C CA . GLU A 1 89 ? 10.101 6.178 -13.279 1.00 97.06 89 GLU A CA 1
ATOM 635 C C . GLU A 1 89 ? 8.649 6.434 -12.856 1.00 97.06 89 GLU A C 1
ATOM 637 O O . GLU A 1 89 ? 7.845 6.936 -13.639 1.00 97.06 89 GLU A O 1
ATOM 642 N N . ILE A 1 90 ? 8.288 6.092 -11.616 1.00 98.31 90 ILE A N 1
ATOM 643 C CA . 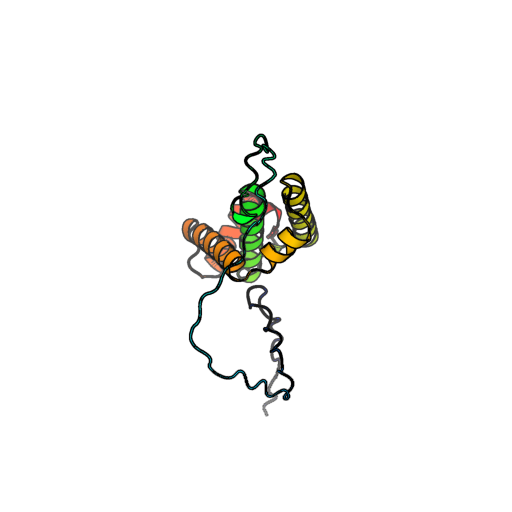ILE A 1 90 ? 6.930 6.222 -11.090 1.00 98.31 90 ILE A CA 1
ATOM 644 C C . ILE A 1 90 ? 6.935 7.192 -9.907 1.00 98.31 90 ILE A C 1
ATOM 646 O O . ILE A 1 90 ? 7.927 7.389 -9.202 1.00 98.31 90 ILE A O 1
ATOM 650 N N . SER A 1 91 ? 5.826 7.900 -9.730 1.00 97.69 91 SER A N 1
ATOM 651 C CA . SER A 1 91 ? 5.600 8.769 -8.577 1.00 97.69 91 SER A CA 1
ATOM 652 C C . SER A 1 91 ? 4.175 8.617 -8.062 1.00 97.69 91 SER A C 1
ATOM 654 O O . SER A 1 91 ? 3.250 8.321 -8.824 1.00 97.69 91 SER A O 1
ATOM 656 N N . THR A 1 92 ? 3.980 8.840 -6.764 1.00 97.94 92 THR A N 1
ATOM 657 C CA . THR A 1 92 ? 2.642 8.893 -6.174 1.00 97.94 92 THR A CA 1
ATOM 658 C C . THR A 1 92 ? 1.942 10.204 -6.512 1.00 97.94 92 THR A C 1
ATOM 660 O O . THR A 1 92 ? 2.536 11.282 -6.508 1.00 97.94 92 THR A O 1
ATOM 663 N N . ARG A 1 93 ? 0.631 10.140 -6.728 1.00 97.94 93 ARG A N 1
ATOM 664 C CA . ARG A 1 93 ? -0.248 11.306 -6.818 1.00 97.94 93 ARG A CA 1
ATOM 665 C C . AR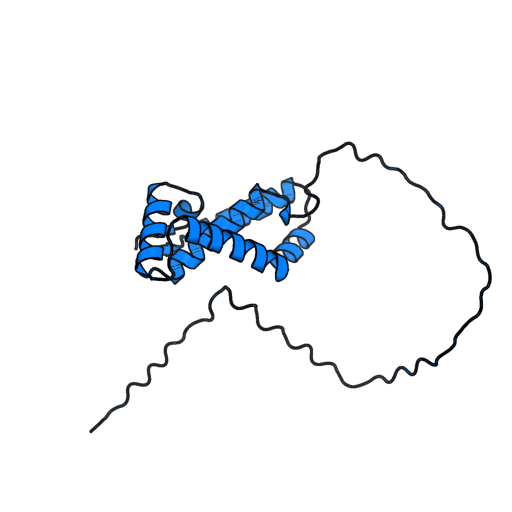G A 1 93 ? -0.627 11.751 -5.407 1.00 97.94 93 ARG A C 1
ATOM 667 O O . ARG A 1 93 ? -1.711 11.425 -4.937 1.00 97.94 93 ARG A O 1
ATOM 674 N N . THR A 1 94 ? 0.250 12.494 -4.734 1.00 95.94 94 THR A N 1
ATOM 675 C CA . THR A 1 94 ? 0.121 12.844 -3.304 1.00 95.94 94 THR A CA 1
ATOM 676 C C . THR A 1 94 ? -1.251 13.410 -2.929 1.00 95.94 94 THR A C 1
ATOM 678 O O . THR A 1 94 ? -1.854 12.952 -1.963 1.00 95.94 94 THR A O 1
ATOM 681 N N . ILE A 1 95 ? -1.800 14.330 -3.734 1.00 97.75 95 ILE A N 1
ATOM 682 C CA . ILE A 1 95 ? -3.134 14.912 -3.498 1.00 97.75 95 ILE A CA 1
ATOM 683 C C . ILE A 1 95 ? -4.231 13.834 -3.557 1.00 97.75 95 ILE A C 1
ATOM 685 O O . ILE A 1 95 ? -5.100 13.784 -2.688 1.00 97.75 95 ILE A O 1
ATOM 689 N N . LYS A 1 96 ? -4.170 12.926 -4.543 1.00 97.19 96 LYS A N 1
ATOM 690 C CA . LYS A 1 96 ? -5.116 11.801 -4.641 1.00 97.19 96 LYS A CA 1
ATOM 691 C C . LYS A 1 96 ? -4.933 10.805 -3.499 1.00 97.19 96 LYS A C 1
ATOM 693 O O . LYS A 1 96 ? -5.927 10.334 -2.966 1.00 97.19 96 LYS A O 1
ATOM 698 N N . GLY A 1 97 ? -3.692 10.520 -3.103 1.00 97.38 97 GLY A N 1
ATOM 699 C CA . GLY A 1 97 ? -3.379 9.665 -1.956 1.00 97.38 97 GLY A CA 1
ATOM 700 C C . GLY A 1 97 ? -3.996 10.188 -0.664 1.00 97.38 97 GLY A C 1
ATOM 701 O O . GLY A 1 97 ? -4.712 9.455 0.009 1.00 97.38 97 GLY A O 1
ATOM 702 N N . TYR A 1 98 ? -3.802 11.473 -0.366 1.00 97.56 98 TYR A N 1
ATOM 703 C CA . TYR A 1 98 ? -4.397 12.109 0.808 1.00 97.56 98 TYR A CA 1
ATOM 704 C C . TYR A 1 98 ? -5.933 12.089 0.767 1.00 97.56 98 TYR A C 1
ATOM 706 O O . TYR A 1 98 ? -6.581 11.702 1.739 1.00 97.56 98 TYR A O 1
ATOM 714 N N . SER A 1 99 ? -6.527 12.437 -0.380 1.00 98.06 99 SER A N 1
ATOM 715 C CA . SER A 1 99 ? -7.981 12.375 -0.572 1.00 98.06 99 SER A CA 1
ATOM 716 C C . SER A 1 99 ? -8.531 10.957 -0.369 1.00 98.06 99 SER A C 1
ATOM 718 O O . SER A 1 99 ? -9.550 10.777 0.300 1.00 98.06 99 SER A O 1
ATOM 720 N N . PHE A 1 100 ? -7.828 9.942 -0.874 1.00 98.31 100 PHE A N 1
ATOM 721 C CA . PHE A 1 100 ? -8.218 8.548 -0.718 1.00 98.31 100 PHE A CA 1
ATOM 722 C C . PHE A 1 100 ? -8.123 8.085 0.739 1.00 98.31 100 PHE A C 1
ATOM 724 O O . PHE A 1 100 ? -9.086 7.515 1.245 1.00 98.31 100 PHE A O 1
ATOM 731 N N . LEU A 1 101 ? -7.043 8.405 1.459 1.00 97.38 101 LEU A N 1
ATOM 732 C CA . LEU A 1 101 ? -6.927 8.107 2.894 1.00 97.38 101 LEU A CA 1
ATOM 733 C C . LEU A 1 101 ? -8.065 8.745 3.709 1.00 97.38 101 LEU A C 1
ATOM 735 O O . LEU A 1 101 ? -8.669 8.082 4.552 1.00 97.38 101 LEU A O 1
ATOM 739 N N . ASN 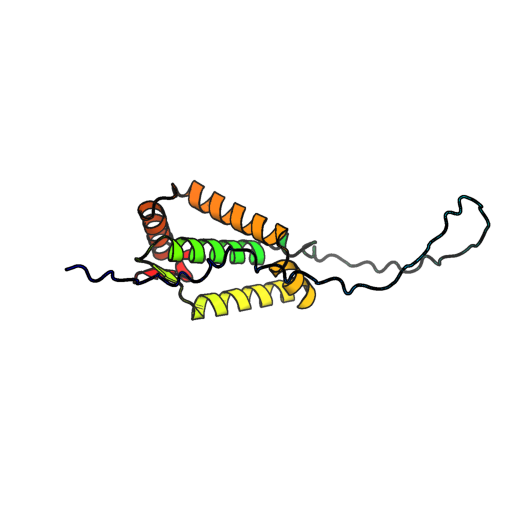A 1 102 ? -8.437 9.991 3.402 1.00 97.56 102 ASN A N 1
ATOM 740 C CA . ASN A 1 102 ? -9.593 10.641 4.024 1.00 97.56 102 ASN A CA 1
ATOM 741 C C . ASN A 1 102 ? -10.916 9.935 3.690 1.00 97.56 102 ASN A C 1
ATOM 743 O O . ASN A 1 102 ? -11.809 9.870 4.538 1.00 97.56 102 ASN A O 1
ATOM 747 N N . SER A 1 103 ? -11.048 9.377 2.483 1.00 97.81 103 SER A N 1
ATOM 748 C CA . SER A 1 103 ? -12.213 8.565 2.118 1.00 97.81 103 SER A CA 1
ATOM 749 C C . SER A 1 103 ? -12.282 7.260 2.919 1.00 97.81 103 SER A C 1
ATOM 751 O O . SER A 1 103 ? -13.367 6.897 3.367 1.00 97.81 103 SER A O 1
ATOM 753 N N . LEU A 1 104 ? -11.140 6.619 3.203 1.00 97.56 104 LEU A N 1
ATOM 754 C CA . LEU A 1 104 ? -11.070 5.430 4.062 1.00 97.56 104 LEU A CA 1
ATOM 755 C C . LEU A 1 104 ? -11.416 5.766 5.514 1.00 97.56 104 LEU A C 1
ATOM 757 O O . LEU A 1 104 ? -12.205 5.051 6.125 1.00 97.56 104 LEU A O 1
ATOM 761 N N . LYS A 1 105 ? -10.916 6.893 6.044 1.00 96.31 105 LYS A N 1
ATOM 762 C CA . LYS A 1 105 ? -11.328 7.398 7.366 1.00 96.31 105 LYS A CA 1
ATOM 763 C C . LYS A 1 105 ? -12.842 7.625 7.413 1.00 96.31 105 LYS A C 1
ATOM 765 O O . LYS A 1 105 ? -13.504 7.225 8.363 1.00 96.31 105 LYS A O 1
ATOM 770 N N . SER A 1 106 ? -13.410 8.236 6.371 1.00 96.81 106 SER A N 1
ATOM 771 C CA . SER A 1 106 ? -14.858 8.442 6.262 1.0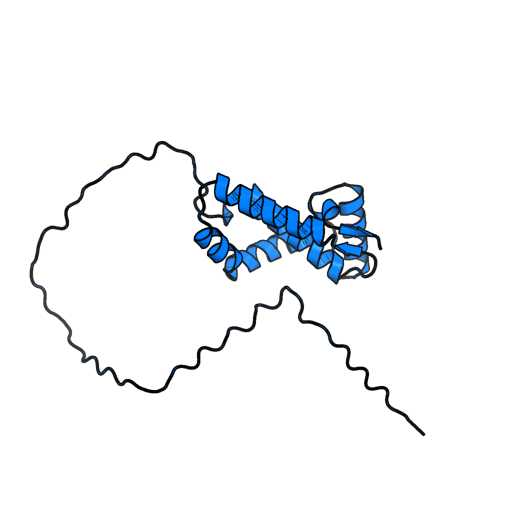0 96.81 106 SER A CA 1
ATOM 772 C C . SER A 1 106 ? -15.636 7.127 6.211 1.00 96.81 106 SER A C 1
ATOM 774 O O . SER A 1 106 ? -16.672 7.008 6.859 1.00 96.81 106 SER A O 1
ATOM 776 N N . GLN A 1 107 ? -15.123 6.134 5.485 1.00 95.69 107 GLN A N 1
ATOM 777 C CA . GLN A 1 107 ? -15.712 4.802 5.412 1.00 95.69 107 GLN A CA 1
ATOM 778 C C . GLN A 1 107 ? -15.694 4.099 6.776 1.00 95.69 107 GLN A C 1
ATOM 780 O O . GLN A 1 107 ? -16.734 3.614 7.208 1.00 95.69 107 GLN A O 1
ATOM 785 N N . ALA A 1 108 ? -14.577 4.141 7.506 1.00 95.50 108 ALA A N 1
ATOM 786 C CA . ALA A 1 108 ? -14.495 3.591 8.859 1.00 95.50 108 ALA A CA 1
ATOM 787 C C . ALA A 1 108 ? -15.519 4.239 9.810 1.00 95.50 108 ALA A C 1
ATOM 789 O O . ALA A 1 108 ? -16.226 3.546 10.535 1.00 95.50 108 ALA A O 1
ATOM 790 N N . ARG A 1 109 ? -15.695 5.565 9.749 1.00 95.19 109 ARG A N 1
ATOM 791 C CA . ARG A 1 109 ? -16.734 6.239 10.549 1.00 95.19 109 ARG A CA 1
ATOM 792 C C . ARG A 1 109 ? -18.150 5.788 10.193 1.00 95.19 109 ARG A C 1
ATOM 794 O O . ARG A 1 109 ? -18.979 5.637 11.082 1.00 95.19 109 ARG A O 1
ATOM 801 N N . LYS A 1 110 ? -18.441 5.562 8.906 1.00 94.62 110 LYS A N 1
ATOM 802 C CA . LYS A 1 110 ? -19.745 5.028 8.464 1.00 94.62 110 LYS A CA 1
ATOM 803 C C . LYS A 1 110 ? -20.001 3.613 8.981 1.00 94.62 110 LYS A C 1
ATOM 805 O O . LYS A 1 110 ? -21.154 3.234 9.139 1.00 94.62 110 LYS A O 1
ATOM 810 N N . GLU A 1 111 ? -18.941 2.856 9.237 1.00 92.19 111 GLU A N 1
ATOM 811 C CA . GLU A 1 111 ? -19.002 1.521 9.839 1.00 92.19 111 GLU A CA 1
ATOM 812 C C . GLU A 1 111 ? -19.143 1.559 11.371 1.00 92.19 111 GLU A C 1
ATOM 814 O O . GLU A 1 111 ? -19.319 0.512 11.986 1.00 92.19 111 GLU A O 1
ATOM 819 N N . GLY A 1 112 ? -19.135 2.752 11.980 1.00 93.25 112 GLY A N 1
ATOM 820 C CA . GLY A 1 112 ? -19.389 2.962 13.407 1.00 93.25 112 GLY A CA 1
ATOM 821 C C . GLY A 1 112 ? -18.141 3.194 14.258 1.00 93.25 112 GLY A C 1
ATOM 822 O O . GLY A 1 112 ? -18.274 3.377 15.464 1.00 93.25 112 GLY A O 1
ATOM 823 N N . PHE A 1 113 ? -16.948 3.224 13.658 1.00 92.88 113 PHE A N 1
ATOM 824 C CA . PHE A 1 113 ? -15.706 3.469 14.391 1.00 92.88 113 PHE A CA 1
ATOM 825 C C . PHE A 1 113 ? -15.529 4.951 14.738 1.00 92.88 113 PHE A C 1
ATOM 827 O O . PHE A 1 113 ? -15.711 5.837 13.896 1.00 92.88 113 PHE A O 1
ATOM 834 N N . SER A 1 114 ? -15.121 5.224 15.975 1.00 94.62 114 SER A N 1
ATOM 835 C CA . SER A 1 114 ? -14.720 6.554 16.427 1.00 94.62 114 SER A CA 1
ATOM 836 C C . SER A 1 114 ? -13.357 6.959 15.860 1.00 94.62 114 SER A C 1
ATOM 838 O O . SER A 1 114 ? -12.532 6.125 15.487 1.00 94.62 114 SER A O 1
ATOM 840 N N . ASP A 1 115 ? -13.079 8.264 15.839 1.00 92.56 115 ASP A N 1
ATOM 841 C CA . ASP A 1 115 ? -11.780 8.778 15.393 1.00 92.56 115 ASP A CA 1
ATOM 842 C C . ASP A 1 115 ? -10.612 8.226 16.234 1.00 92.56 115 ASP A C 1
ATOM 844 O O . ASP A 1 115 ? -9.557 7.940 15.672 1.00 92.56 115 ASP A O 1
ATOM 848 N N . ALA A 1 116 ? -10.819 8.003 17.537 1.00 93.19 116 ALA A N 1
ATOM 849 C CA . ALA A 1 116 ? -9.815 7.424 18.428 1.00 93.19 116 ALA A CA 1
ATOM 850 C C . ALA A 1 116 ? -9.534 5.944 18.116 1.00 93.19 116 ALA A C 1
ATOM 852 O O . ALA A 1 116 ? -8.382 5.521 18.137 1.00 93.19 116 ALA A O 1
ATOM 853 N N . GLU A 1 117 ? -10.562 5.157 17.784 1.00 92.44 117 GLU A N 1
ATOM 854 C CA . GLU A 1 117 ? -10.382 3.762 17.354 1.00 92.44 117 GLU A CA 1
ATOM 855 C C . GLU A 1 117 ? -9.663 3.676 16.006 1.00 92.44 117 GLU A C 1
ATOM 857 O O . GLU A 1 117 ? -8.798 2.821 15.816 1.00 92.44 117 GLU A O 1
ATOM 862 N N . ILE A 1 118 ? -9.986 4.584 15.078 1.00 93.12 118 ILE A N 1
ATOM 863 C CA . ILE A 1 118 ? -9.302 4.676 13.785 1.00 93.12 118 ILE A CA 1
ATOM 864 C C . ILE A 1 118 ? -7.826 5.028 13.995 1.00 93.12 118 ILE A C 1
ATOM 866 O O . ILE A 1 118 ? -6.968 4.388 13.391 1.00 93.12 118 ILE A O 1
ATOM 870 N N . GLU A 1 119 ? -7.526 6.019 14.839 1.00 91.31 119 GLU A N 1
ATOM 871 C CA . GLU A 1 119 ? -6.154 6.436 15.152 1.00 91.31 119 GLU A CA 1
ATOM 872 C C . GLU A 1 119 ? -5.362 5.308 15.820 1.00 91.31 119 GLU A C 1
ATOM 874 O O . GLU A 1 119 ? -4.286 4.955 15.342 1.00 91.31 119 GLU A O 1
ATOM 879 N N . ALA A 1 120 ? -5.940 4.658 16.833 1.00 92.69 120 ALA A N 1
ATOM 880 C CA . ALA A 1 120 ? -5.332 3.503 17.486 1.00 92.69 120 ALA A CA 1
ATOM 881 C C . ALA A 1 120 ? -5.015 2.380 16.485 1.00 92.69 120 ALA A C 1
ATOM 883 O O . ALA A 1 120 ? -3.923 1.815 16.516 1.00 92.69 120 ALA A O 1
ATOM 884 N N . TYR A 1 121 ? -5.929 2.095 15.552 1.00 91.56 121 TYR A N 1
ATOM 885 C CA . TYR A 1 121 ? -5.714 1.086 14.516 1.00 91.56 121 TYR A CA 1
ATOM 886 C C . TYR A 1 121 ? -4.577 1.451 13.556 1.00 91.56 121 TYR A C 1
ATOM 888 O O . TYR A 1 121 ? -3.706 0.626 13.280 1.00 91.56 121 TYR A O 1
ATOM 896 N N . VAL A 1 122 ? -4.563 2.685 13.040 1.00 89.81 122 VAL A N 1
ATOM 897 C CA . VAL A 1 122 ? -3.505 3.124 12.117 1.00 89.81 122 VAL A CA 1
ATOM 898 C C . VAL A 1 122 ? -2.189 3.424 12.822 1.00 89.81 122 VAL A C 1
ATOM 900 O O . VAL A 1 122 ? -1.216 3.687 12.122 1.00 89.81 122 VAL A O 1
ATOM 903 N N . ASP A 1 123 ? -2.124 3.394 14.155 1.00 90.19 123 ASP A N 1
ATOM 904 C CA . ASP A 1 123 ? -0.882 3.495 14.920 1.00 90.19 123 ASP A CA 1
ATOM 905 C C . ASP A 1 123 ? -0.340 2.157 15.424 1.00 90.19 123 ASP A C 1
ATOM 907 O O . ASP A 1 123 ? 0.880 2.036 15.597 1.00 90.19 123 ASP A O 1
ATOM 911 N N . ASP A 1 124 ? -1.189 1.137 15.521 1.00 92.56 124 ASP A N 1
ATOM 912 C CA . ASP A 1 124 ? -0.808 -0.215 15.910 1.00 92.56 124 ASP A CA 1
ATOM 913 C C . ASP A 1 124 ? 0.240 -0.816 14.950 1.00 92.56 124 ASP A C 1
ATOM 915 O O . ASP A 1 124 ? 0.045 -0.963 13.738 1.00 92.56 124 ASP A O 1
ATOM 919 N N . LYS A 1 125 ? 1.403 -1.169 15.509 1.00 92.88 125 LYS A N 1
ATOM 920 C CA . LYS A 1 125 ? 2.534 -1.720 14.749 1.00 92.88 125 LYS A CA 1
ATOM 921 C C . LYS A 1 125 ? 2.240 -3.114 14.190 1.00 92.88 125 LYS A C 1
ATOM 923 O O . LYS A 1 125 ? 2.709 -3.430 13.099 1.00 92.88 125 LYS A O 1
ATOM 928 N N . ALA A 1 126 ? 1.489 -3.943 14.912 1.00 93.81 126 ALA A N 1
ATOM 929 C CA . ALA A 1 126 ? 1.148 -5.288 14.468 1.00 93.81 126 ALA A CA 1
ATOM 930 C C . ALA A 1 126 ? 0.141 -5.245 13.311 1.00 93.81 126 ALA A C 1
ATOM 932 O O . ALA A 1 126 ? 0.293 -5.991 12.343 1.00 93.81 126 ALA A O 1
ATOM 933 N N . GLU A 1 127 ? -0.845 -4.347 13.359 1.00 94.06 127 GLU A N 1
ATOM 934 C CA . GLU A 1 127 ? -1.785 -4.137 12.253 1.00 94.06 127 GLU A CA 1
ATOM 935 C C . GLU A 1 127 ? -1.087 -3.574 11.013 1.00 94.06 127 GLU A C 1
ATOM 937 O O . GLU A 1 127 ? -1.285 -4.090 9.909 1.00 94.06 127 GLU A O 1
ATOM 942 N N . LYS A 1 128 ? -0.176 -2.606 11.181 1.00 93.00 128 LYS A N 1
ATOM 943 C CA . LYS A 1 128 ? 0.689 -2.131 10.086 1.00 93.00 128 LYS A CA 1
ATOM 944 C C . LYS A 1 128 ? 1.467 -3.265 9.433 1.00 93.00 128 LYS A C 1
ATOM 946 O O . LYS A 1 128 ? 1.444 -3.387 8.209 1.00 93.00 128 LYS A O 1
ATOM 951 N N . GLU A 1 129 ? 2.122 -4.108 10.226 1.00 95.56 129 GLU A N 1
ATOM 952 C CA . GLU A 1 129 ? 2.925 -5.208 9.691 1.00 95.56 129 GLU A CA 1
ATOM 953 C C . GLU A 1 129 ? 2.060 -6.218 8.927 1.00 95.56 129 GLU A C 1
ATOM 955 O O . GLU A 1 129 ? 2.437 -6.663 7.843 1.00 95.56 129 GLU A O 1
ATOM 960 N N . LYS A 1 130 ? 0.846 -6.515 9.410 1.00 95.38 130 LYS A N 1
ATOM 961 C CA . LYS A 1 130 ? -0.115 -7.359 8.679 1.00 95.38 130 LYS A CA 1
ATOM 962 C C . LYS A 1 130 ? -0.492 -6.751 7.326 1.00 95.38 130 LYS A C 1
ATOM 964 O O . LYS A 1 130 ? -0.571 -7.477 6.333 1.00 95.38 130 LYS A O 1
ATOM 969 N N . LEU A 1 131 ? -0.740 -5.441 7.265 1.00 95.94 131 LEU A N 1
ATOM 970 C CA . LEU A 1 131 ? -1.064 -4.740 6.017 1.00 95.94 131 LEU A CA 1
ATOM 971 C C . LEU A 1 131 ? 0.118 -4.761 5.038 1.00 95.94 131 LEU A C 1
ATOM 973 O O . LEU A 1 131 ? -0.070 -5.077 3.861 1.00 95.94 131 LEU A O 1
ATOM 977 N N . ILE A 1 132 ? 1.333 -4.499 5.527 1.00 94.88 132 ILE A N 1
ATOM 978 C CA . ILE A 1 132 ? 2.571 -4.546 4.735 1.00 94.88 132 ILE A CA 1
ATOM 979 C C . ILE A 1 132 ? 2.813 -5.962 4.203 1.00 94.88 132 ILE A C 1
ATOM 981 O O . ILE A 1 132 ? 3.077 -6.137 3.013 1.00 94.88 132 ILE A O 1
ATOM 985 N N . ALA A 1 133 ? 2.659 -6.989 5.040 1.00 97.12 133 ALA A N 1
ATOM 986 C CA . ALA A 1 133 ? 2.807 -8.381 4.628 1.00 97.12 133 ALA A CA 1
ATOM 987 C C . ALA A 1 133 ? 1.815 -8.755 3.515 1.00 97.12 133 ALA A C 1
ATOM 989 O O . ALA A 1 133 ? 2.204 -9.387 2.531 1.00 97.12 133 ALA A O 1
ATOM 990 N N . LYS A 1 134 ? 0.554 -8.312 3.615 1.00 97.88 134 LYS A N 1
ATOM 991 C CA . LYS A 1 134 ? -0.460 -8.512 2.564 1.00 97.88 134 LYS A CA 1
ATOM 992 C C . LYS A 1 134 ? -0.092 -7.789 1.263 1.00 97.88 134 LYS A C 1
ATOM 994 O O . LYS A 1 134 ? -0.205 -8.387 0.194 1.00 97.88 134 LYS A O 1
ATOM 999 N N . ALA A 1 135 ? 0.385 -6.545 1.340 1.00 98.12 135 ALA A N 1
ATOM 1000 C CA . ALA A 1 135 ? 0.852 -5.796 0.172 1.00 98.12 135 ALA A CA 1
ATOM 1001 C C . ALA A 1 135 ? 2.034 -6.498 -0.517 1.00 98.12 135 ALA A C 1
ATOM 1003 O O . ALA A 1 135 ? 2.008 -6.715 -1.728 1.00 98.12 135 ALA A O 1
ATOM 1004 N N . ARG A 1 136 ? 3.040 -6.937 0.248 1.00 97.31 136 ARG A N 1
ATOM 1005 C CA . ARG A 1 136 ? 4.199 -7.674 -0.283 1.00 97.31 136 ARG A CA 1
ATOM 1006 C C . ARG A 1 136 ? 3.810 -9.019 -0.884 1.00 97.31 136 ARG A C 1
ATOM 1008 O O . ARG A 1 136 ? 4.306 -9.372 -1.951 1.00 97.31 136 ARG A O 1
ATOM 1015 N N . ALA A 1 137 ? 2.898 -9.753 -0.248 1.00 98.31 137 ALA A N 1
ATOM 1016 C CA . ALA A 1 137 ? 2.374 -11.004 -0.791 1.00 98.31 137 ALA A CA 1
ATOM 1017 C C . ALA A 1 137 ? 1.658 -10.779 -2.132 1.00 98.31 137 ALA A C 1
ATOM 1019 O O . ALA A 1 137 ? 1.896 -11.525 -3.083 1.00 98.31 137 ALA A O 1
ATOM 1020 N N . TYR A 1 138 ? 0.849 -9.718 -2.239 1.00 98.38 138 TYR A N 1
ATOM 1021 C CA . TYR A 1 138 ? 0.236 -9.311 -3.501 1.00 98.38 138 TYR A CA 1
ATOM 1022 C C . TYR A 1 138 ? 1.295 -9.015 -4.568 1.00 98.38 138 TYR A C 1
ATOM 1024 O O . TYR A 1 138 ? 1.263 -9.619 -5.638 1.00 98.38 138 TYR A O 1
ATOM 1032 N N . MET A 1 139 ? 2.276 -8.160 -4.273 1.00 98.56 139 MET A N 1
ATOM 1033 C CA . MET A 1 139 ? 3.330 -7.803 -5.231 1.00 98.56 139 MET A CA 1
ATOM 1034 C C . MET A 1 139 ? 4.125 -9.030 -5.694 1.00 98.56 139 MET A C 1
ATOM 1036 O O . MET A 1 139 ? 4.340 -9.216 -6.892 1.00 98.56 139 MET A O 1
ATOM 1040 N N . LYS A 1 140 ? 4.475 -9.931 -4.771 1.00 98.38 140 LYS A N 1
ATOM 1041 C CA . LYS A 1 140 ? 5.132 -11.204 -5.095 1.00 98.38 140 LYS A CA 1
ATOM 1042 C C . LYS A 1 140 ? 4.267 -12.074 -6.009 1.00 98.38 140 LYS A C 1
ATOM 1044 O O . LYS A 1 140 ? 4.777 -12.632 -6.976 1.00 98.38 140 LYS A O 1
ATOM 1049 N N . SER A 1 141 ? 2.956 -12.147 -5.761 1.00 98.31 141 SER A N 1
ATOM 1050 C CA . SER A 1 141 ? 2.017 -12.876 -6.632 1.00 98.31 141 SER A CA 1
ATOM 1051 C C . SER A 1 141 ? 1.912 -12.287 -8.046 1.00 98.31 141 SER A C 1
ATOM 1053 O O . SER A 1 141 ? 1.515 -12.984 -8.975 1.00 98.31 141 SER A O 1
ATOM 1055 N N . LYS A 1 142 ? 2.305 -11.019 -8.225 1.00 98.19 142 LYS A N 1
ATOM 1056 C CA . LYS A 1 142 ? 2.396 -10.334 -9.523 1.00 98.19 142 LYS A CA 1
ATOM 1057 C C . LYS A 1 142 ? 3.781 -10.424 -10.174 1.00 98.19 142 LYS A C 1
ATOM 1059 O O . LYS A 1 142 ? 4.000 -9.823 -11.223 1.00 98.19 142 LYS A O 1
ATOM 1064 N N . GLY A 1 143 ? 4.704 -11.184 -9.585 1.00 97.50 143 GLY A N 1
ATOM 1065 C CA . GLY A 1 143 ? 6.043 -11.402 -10.131 1.00 97.50 143 GLY A CA 1
ATOM 1066 C C . GLY A 1 143 ? 7.080 -10.362 -9.706 1.00 97.50 143 GLY A C 1
ATOM 1067 O O . GLY A 1 143 ? 8.108 -10.242 -10.367 1.00 97.50 143 GLY A O 1
ATOM 1068 N N . VAL A 1 144 ? 6.842 -9.611 -8.625 1.00 98.31 144 VAL A N 1
ATOM 1069 C CA . VAL A 1 144 ? 7.895 -8.783 -8.018 1.00 98.31 144 VAL A CA 1
ATOM 1070 C C . VAL A 1 144 ? 8.926 -9.684 -7.339 1.00 98.31 144 VAL A C 1
ATOM 1072 O O . VAL A 1 144 ? 8.602 -10.453 -6.434 1.00 98.31 144 VAL A O 1
ATOM 1075 N N . ASP A 1 145 ? 10.174 -9.562 -7.783 1.00 96.88 145 ASP A N 1
ATOM 1076 C CA . ASP A 1 145 ? 11.335 -10.352 -7.348 1.00 96.88 145 ASP A CA 1
ATOM 1077 C C . ASP A 1 145 ? 12.321 -9.560 -6.467 1.00 96.88 145 ASP A C 1
ATOM 1079 O O . ASP A 1 145 ? 13.342 -10.090 -6.037 1.00 96.88 145 ASP A O 1
ATOM 1083 N N . GLY A 1 146 ? 12.016 -8.290 -6.185 1.00 95.75 146 GLY A N 1
ATOM 1084 C CA . GLY A 1 146 ? 12.875 -7.377 -5.427 1.00 95.75 146 GLY A CA 1
ATOM 1085 C C . GLY A 1 146 ? 13.741 -6.458 -6.295 1.00 95.75 146 GLY A C 1
ATOM 1086 O O . GLY A 1 146 ? 14.297 -5.489 -5.777 1.00 95.75 146 GLY A O 1
ATOM 1087 N N . SER A 1 147 ? 13.833 -6.704 -7.605 1.00 98.00 147 SER A N 1
ATOM 1088 C CA . SER A 1 147 ? 14.536 -5.825 -8.543 1.00 98.00 147 SER A CA 1
ATOM 1089 C C . SER A 1 147 ? 13.721 -4.571 -8.872 1.00 98.00 147 SER A C 1
ATOM 1091 O O . SER A 1 147 ? 12.498 -4.610 -9.000 1.00 98.00 147 SER A O 1
ATOM 1093 N N . THR A 1 148 ? 14.392 -3.438 -9.097 1.00 98.19 148 THR A N 1
ATOM 1094 C CA . THR A 1 148 ? 13.730 -2.205 -9.567 1.00 98.19 148 THR A CA 1
ATOM 1095 C C . THR A 1 148 ? 12.908 -2.435 -10.840 1.00 98.19 148 THR A C 1
ATOM 1097 O O . THR A 1 148 ? 11.819 -1.878 -10.977 1.00 98.19 148 THR A O 1
ATOM 1100 N N . ALA A 1 149 ? 13.385 -3.290 -11.750 1.00 98.31 149 ALA A N 1
ATOM 1101 C CA . ALA A 1 149 ? 12.688 -3.598 -12.994 1.00 98.31 149 ALA A CA 1
ATOM 1102 C C . ALA A 1 149 ? 11.316 -4.249 -12.752 1.00 98.31 149 ALA A C 1
ATOM 1104 O O . ALA A 1 149 ? 10.338 -3.857 -13.397 1.00 98.31 149 ALA A O 1
ATOM 1105 N N . SER A 1 150 ? 11.213 -5.191 -11.806 1.00 98.50 150 SER A N 1
ATOM 1106 C CA . SER A 1 150 ? 9.945 -5.861 -11.501 1.00 98.50 150 SER A CA 1
ATOM 1107 C C . SER A 1 150 ? 8.943 -4.929 -10.809 1.00 98.50 150 SER A C 1
ATOM 1109 O O . SER A 1 150 ? 7.770 -4.921 -11.187 1.00 98.50 150 SER A O 1
ATOM 1111 N N . TYR A 1 151 ? 9.395 -4.050 -9.904 1.00 98.62 151 TYR A N 1
ATOM 1112 C CA . TYR A 1 151 ? 8.546 -2.994 -9.329 1.00 98.62 151 TYR A CA 1
ATOM 1113 C C . TYR A 1 151 ? 8.046 -2.005 -10.391 1.00 98.62 151 TYR A C 1
ATOM 1115 O O . TYR A 1 151 ? 6.863 -1.667 -10.408 1.00 98.62 151 TYR A O 1
ATOM 1123 N N . CYS A 1 152 ? 8.913 -1.563 -11.310 1.00 98.56 152 CYS A N 1
ATOM 1124 C CA . CYS A 1 152 ? 8.505 -0.670 -12.395 1.00 98.56 152 CYS A CA 1
ATOM 1125 C C . CYS A 1 152 ? 7.510 -1.330 -13.358 1.00 98.56 152 CYS A C 1
ATOM 1127 O O . CYS A 1 152 ? 6.559 -0.681 -13.797 1.00 98.56 152 CYS A O 1
ATOM 1129 N N . LYS A 1 153 ? 7.698 -2.620 -13.670 1.00 98.62 153 LYS A N 1
ATOM 1130 C CA . LYS A 1 153 ? 6.742 -3.395 -14.472 1.00 98.62 153 LYS A CA 1
ATOM 1131 C C . LYS A 1 153 ? 5.376 -3.438 -13.792 1.00 98.62 153 LYS A C 1
ATOM 1133 O O . LYS A 1 153 ? 4.402 -3.021 -14.415 1.00 98.62 153 LYS A O 1
ATOM 1138 N N . LEU A 1 154 ? 5.325 -3.852 -12.523 1.00 98.75 154 LEU A N 1
ATOM 1139 C CA . LEU A 1 154 ? 4.081 -3.885 -11.755 1.00 98.75 154 LEU A CA 1
ATOM 1140 C C . LEU A 1 154 ? 3.408 -2.510 -11.739 1.00 98.75 154 LEU A C 1
ATOM 1142 O O . LEU A 1 154 ? 2.226 -2.395 -12.034 1.00 98.75 154 LEU A O 1
ATOM 1146 N N . GLY A 1 155 ? 4.158 -1.449 -11.440 1.00 98.62 155 GLY A N 1
ATOM 1147 C CA . GLY A 1 155 ? 3.597 -0.105 -11.369 1.00 98.62 155 GLY A CA 1
ATOM 1148 C C . GLY A 1 155 ? 2.947 0.354 -12.675 1.00 98.62 155 GLY A C 1
ATOM 1149 O O . GLY A 1 155 ? 1.853 0.917 -12.644 1.00 98.62 155 GLY A O 1
ATOM 1150 N N . ARG A 1 156 ? 3.568 0.072 -13.828 1.00 98.69 156 ARG A N 1
ATOM 1151 C CA . ARG A 1 156 ? 2.969 0.363 -15.141 1.00 98.69 156 ARG A CA 1
ATOM 1152 C C . ARG A 1 156 ? 1.702 -0.453 -15.392 1.00 98.69 156 ARG A C 1
ATOM 1154 O O . ARG A 1 156 ? 0.736 0.097 -15.911 1.00 98.69 156 ARG A O 1
ATOM 1161 N N . GLU A 1 157 ? 1.689 -1.724 -15.000 1.00 98.62 157 GLU A N 1
ATOM 1162 C CA . GLU A 1 157 ? 0.521 -2.603 -15.136 1.00 98.62 157 GLU A CA 1
ATOM 1163 C C . GLU A 1 157 ? -0.654 -2.128 -14.276 1.00 98.62 157 GLU A C 1
ATOM 1165 O O . GLU A 1 157 ? -1.769 -2.008 -14.779 1.00 98.62 157 GLU A O 1
ATOM 1170 N N . GLU A 1 158 ? -0.406 -1.777 -13.013 1.00 98.69 158 GLU A N 1
ATOM 1171 C CA . GLU A 1 158 ? -1.421 -1.234 -12.103 1.00 98.69 158 GLU A CA 1
ATOM 1172 C C . GLU A 1 158 ? -2.009 0.082 -12.643 1.00 98.69 158 GLU A C 1
ATOM 1174 O O . GLU A 1 158 ? -3.229 0.265 -12.641 1.00 98.69 158 GLU A O 1
ATOM 1179 N N . ILE A 1 159 ? -1.155 0.988 -13.146 1.00 98.69 159 ILE A N 1
ATOM 1180 C CA . ILE A 1 159 ? -1.577 2.256 -13.766 1.00 98.69 159 ILE A CA 1
ATOM 1181 C C . ILE A 1 159 ? -2.437 1.991 -15.007 1.00 98.69 159 ILE A C 1
ATOM 1183 O O . ILE A 1 159 ? -3.517 2.568 -15.126 1.00 98.69 159 ILE A O 1
ATOM 1187 N N . ALA A 1 160 ? -1.984 1.124 -15.916 1.00 98.50 160 ALA A N 1
ATOM 1188 C CA . ALA A 1 160 ? -2.698 0.816 -17.154 1.00 98.50 160 ALA A CA 1
ATOM 1189 C C . ALA A 1 160 ? -4.058 0.154 -16.884 1.00 98.50 160 ALA A C 1
ATOM 1191 O O . ALA A 1 160 ? -5.055 0.492 -17.521 1.00 98.50 160 ALA A O 1
ATOM 1192 N N . ALA A 1 161 ? -4.118 -0.738 -15.895 1.00 98.25 161 ALA A N 1
ATOM 1193 C CA . ALA A 1 161 ? -5.341 -1.416 -15.487 1.00 98.25 161 ALA A CA 1
ATOM 1194 C C . ALA A 1 161 ? -6.291 -0.535 -14.652 1.00 98.25 161 ALA A C 1
ATOM 1196 O O . ALA A 1 161 ? -7.375 -0.994 -14.298 1.00 98.25 161 ALA A O 1
ATOM 1197 N N . ASN A 1 162 ? -5.917 0.714 -14.335 1.00 97.44 162 ASN A N 1
ATOM 1198 C CA . ASN A 1 162 ? -6.686 1.622 -13.475 1.00 97.44 162 ASN A CA 1
ATOM 1199 C C . ASN A 1 162 ? -7.118 0.972 -12.151 1.00 97.44 162 ASN A C 1
ATOM 1201 O O . ASN A 1 162 ? -8.221 1.201 -11.650 1.00 97.44 162 ASN A O 1
ATOM 1205 N N . THR A 1 163 ? -6.242 0.154 -11.568 1.00 98.50 163 THR A N 1
ATOM 1206 C CA . THR A 1 163 ? -6.506 -0.430 -10.253 1.00 98.50 163 THR A CA 1
ATOM 1207 C C . THR A 1 163 ? -6.525 0.661 -9.185 1.00 98.50 163 THR A C 1
ATOM 1209 O O . THR A 1 163 ? -6.077 1.792 -9.402 1.00 98.50 163 THR A O 1
ATOM 1212 N N . GLN A 1 164 ? -6.982 0.323 -7.978 1.00 98.38 164 GLN A N 1
ATOM 1213 C CA . GLN A 1 164 ? -6.946 1.273 -6.870 1.00 98.38 164 GLN A CA 1
ATOM 1214 C C . GLN A 1 164 ? -5.516 1.745 -6.554 1.00 98.38 164 GLN A C 1
ATOM 1216 O O . GLN A 1 164 ? -5.330 2.929 -6.283 1.00 98.38 164 GLN A O 1
ATOM 1221 N N . ALA A 1 165 ? -4.507 0.868 -6.626 1.00 98.38 165 ALA A N 1
ATOM 1222 C CA . ALA A 1 165 ? -3.104 1.255 -6.457 1.00 98.38 165 ALA A CA 1
ATOM 1223 C C . ALA A 1 165 ? -2.609 2.103 -7.644 1.00 98.38 165 ALA A C 1
ATOM 1225 O O . ALA A 1 165 ? -1.999 3.154 -7.446 1.00 98.38 165 ALA A O 1
ATOM 1226 N N . GLY A 1 166 ? -2.933 1.705 -8.879 1.00 98.38 166 GLY A N 1
ATOM 1227 C CA . GLY A 1 166 ? -2.584 2.441 -10.096 1.00 98.38 166 GLY A CA 1
ATOM 1228 C C . GLY A 1 166 ? -3.150 3.858 -10.136 1.00 98.38 166 GLY A C 1
ATOM 1229 O O . GLY A 1 166 ? -2.455 4.799 -10.515 1.00 98.38 166 GLY A O 1
ATOM 1230 N N . ALA A 1 167 ? -4.380 4.051 -9.654 1.00 98.44 167 ALA A N 1
ATOM 1231 C CA . ALA A 1 167 ? -5.026 5.359 -9.569 1.00 98.44 167 ALA A CA 1
ATOM 1232 C C . ALA A 1 167 ? -4.267 6.354 -8.666 1.00 98.44 167 ALA A C 1
ATOM 1234 O O . ALA A 1 167 ? -4.347 7.573 -8.891 1.00 98.44 167 ALA A O 1
ATOM 1235 N N . LEU A 1 168 ? -3.519 5.835 -7.683 1.00 98.62 168 LEU A N 1
ATOM 1236 C CA . LEU A 1 168 ? -2.674 6.584 -6.748 1.00 98.62 168 LEU A CA 1
ATOM 1237 C C . LEU A 1 168 ? -1.271 6.870 -7.297 1.00 98.62 168 LEU A C 1
ATOM 1239 O O . LEU A 1 168 ? -0.518 7.613 -6.670 1.00 98.62 168 LEU A O 1
ATOM 1243 N N . MET A 1 169 ? -0.921 6.331 -8.462 1.00 98.31 169 MET A N 1
ATOM 1244 C CA . MET A 1 169 ? 0.385 6.491 -9.094 1.00 98.31 169 MET A CA 1
ATOM 1245 C C . MET A 1 169 ? 0.283 7.222 -10.436 1.00 98.31 169 MET A C 1
ATOM 1247 O O . MET A 1 169 ? -0.794 7.448 -10.994 1.00 98.31 169 MET A O 1
ATOM 1251 N N . ARG A 1 170 ? 1.439 7.642 -10.946 1.00 98.12 170 ARG A N 1
ATOM 1252 C CA . ARG A 1 170 ? 1.632 8.100 -12.322 1.00 98.12 170 ARG A CA 1
ATOM 1253 C C . ARG A 1 170 ? 3.047 7.768 -12.785 1.00 98.12 170 ARG A C 1
ATOM 1255 O O . ARG A 1 170 ? 3.979 7.814 -11.978 1.00 98.12 170 ARG A O 1
ATOM 1262 N N . ALA A 1 171 ? 3.197 7.507 -14.079 1.00 96.75 171 ALA A N 1
ATOM 1263 C CA . ALA A 1 171 ? 4.499 7.598 -14.724 1.00 96.75 171 ALA A CA 1
ATOM 1264 C C . ALA A 1 171 ? 5.024 9.041 -14.608 1.00 96.75 171 ALA A C 1
ATOM 1266 O O . ALA A 1 171 ? 4.236 9.993 -14.477 1.00 96.75 171 ALA A O 1
ATOM 1267 N N . ARG A 1 172 ? 6.346 9.179 -14.549 1.00 93.25 172 ARG A N 1
ATOM 1268 C CA . ARG A 1 172 ? 7.008 10.481 -14.559 1.00 93.25 172 ARG A CA 1
ATOM 1269 C C . ARG A 1 172 ? 6.964 11.123 -15.931 1.00 93.25 172 ARG A C 1
ATOM 1271 O O . ARG A 1 172 ? 6.983 10.380 -16.932 1.00 93.25 172 ARG A O 1
#

InterPro domains:
  IPR020349 Uncharacterised protein family 14.7kDa [PF17267] (63-170)

pLDDT: mean 78.79, std 23.73, range [35.62, 98.75]

Radius of gyration: 24.64 Å; chains: 1; bounding box: 76×32×71 Å

Secondary structure (DSSP, 8-state):
-----------PPPTTS--------------------------------------PPP---SSGGG-HHHHHHHHHHHHHHHHHHH-TTEEE-HHHHHHHHHHHHHHHHHTT--HHHHHHHHH-HHHHHHHHHHHHHHHHHTT--SSHHHHHHHHHHHHHTT-HHHHTEEE-

Sequence (172 aa):
MTVPLLLHSGRGRPIWEPKPEVRNVPGRTEKVNVMTHAGKMLAGAVVTVMLALGFSGAAAAKSLADSRAVTGGLISVGIALEVAEKCPEISTRTIKGYSFLNSLKSQARKEGFSDAEIEAYVDDKAEKEKLIAKARAYMKSKGVDGSTASYCKLGREEIAANTQAGALMRAR

Foldseek 3Di:
DDDDPPPPDPPDDQPLPQDPDPPPDPPDDDDDDDDDDDDDDDDDDDDDDDDDDDPPDDPQQPAPCSPCQLLVLLLLLLLLSVLCVLAVQKDFPVVVSVVSNVVSVVVNVVSPDDPVRVVCQVNDPVNVVVSNVVSVVVLVVQPDPPHSVSSPVVQVVCLVVVHSSNVRMDGD